Protein AF-A0A973LY50-F1 (afdb_monomer)

pLDDT: mean 94.76, std 5.19, range [73.88, 98.44]

Solvent-accessible surface area (backbone atoms only — not comparable to full-atom values): 4302 Å² total; per-residue (Å²): 135,80,94,74,59,64,66,58,57,50,52,52,49,54,50,52,58,44,45,78,70,68,52,88,75,87,84,86,86,75,62,85,85,43,52,73,59,55,53,49,38,46,76,71,71,50,76,92,84,81,83,86,85,88,83,76,78,81,79,84,131

Structure (mmCIF, N/CA/C/O backbone):
data_AF-A0A973LY50-F1
#
_entry.id   AF-A0A973LY50-F1
#
loop_
_atom_site.group_PDB
_atom_site.id
_atom_site.type_symbol
_atom_site.label_atom_id
_atom_site.label_alt_id
_atom_site.label_comp_id
_atom_site.label_asym_id
_atom_site.label_entity_id
_atom_site.label_seq_id
_atom_site.pdbx_PDB_ins_code
_atom_site.Cartn_x
_atom_site.Cartn_y
_atom_site.Cartn_z
_atom_site.occupancy
_atom_site.B_iso_or_equiv
_atom_site.auth_seq_id
_atom_site.auth_comp_id
_atom_site.auth_asym_id
_atom_site.auth_atom_id
_atom_site.pdbx_PDB_model_num
ATOM 1 N N . HIS A 1 1 ? 1.932 18.991 -9.543 1.00 77.19 1 HIS A N 1
ATOM 2 C CA . HIS A 1 1 ? 0.937 18.748 -8.471 1.00 77.19 1 HIS A CA 1
ATOM 3 C C . HIS A 1 1 ? 1.421 17.818 -7.337 1.00 77.19 1 HIS A C 1
ATOM 5 O O . HIS A 1 1 ? 0.756 17.778 -6.312 1.00 77.19 1 HIS A O 1
ATOM 11 N N . ARG A 1 2 ? 2.535 17.065 -7.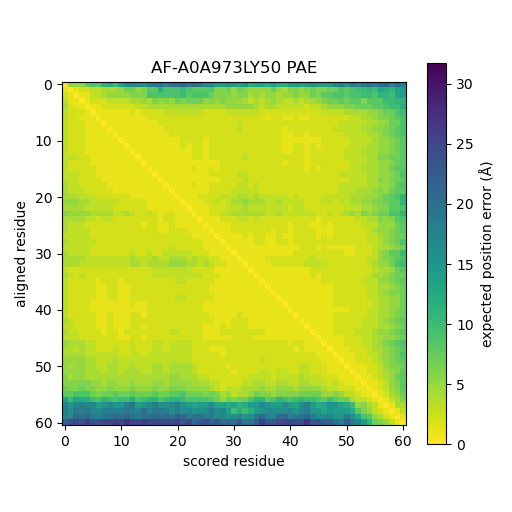460 1.00 84.38 2 ARG A N 1
ATOM 12 C CA . ARG A 1 2 ? 3.085 16.214 -6.372 1.00 84.38 2 ARG A CA 1
ATOM 13 C C . ARG A 1 2 ? 3.900 17.023 -5.342 1.00 84.38 2 ARG A C 1
ATOM 15 O O . ARG A 1 2 ? 4.144 18.204 -5.566 1.00 84.38 2 ARG A O 1
ATOM 22 N N . GLY A 1 3 ? 4.317 16.377 -4.245 1.00 85.50 3 GLY A N 1
ATOM 23 C CA . GLY A 1 3 ? 5.205 16.961 -3.222 1.00 85.50 3 GLY A CA 1
ATOM 24 C C . GLY A 1 3 ? 4.511 17.828 -2.165 1.00 85.50 3 GLY A C 1
ATOM 25 O O . GLY A 1 3 ? 5.177 1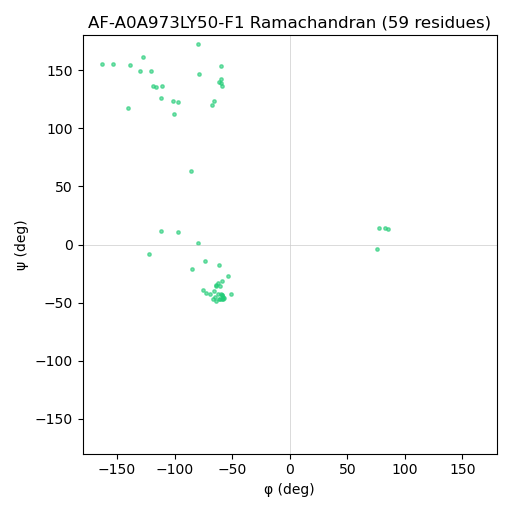8.567 -1.457 1.00 85.50 3 GLY A O 1
ATOM 26 N N . ARG A 1 4 ? 3.177 17.761 -2.074 1.00 91.75 4 ARG A N 1
ATOM 27 C CA . ARG A 1 4 ? 2.355 18.586 -1.167 1.00 91.75 4 ARG A CA 1
ATOM 28 C C . ARG A 1 4 ? 1.681 17.802 -0.036 1.00 91.75 4 ARG A C 1
ATOM 30 O O . ARG A 1 4 ? 0.765 18.317 0.582 1.00 91.75 4 ARG A O 1
ATOM 37 N N . GLY A 1 5 ? 2.059 16.542 0.174 1.00 90.62 5 GLY A N 1
ATOM 38 C CA . GLY A 1 5 ? 1.459 15.698 1.217 1.00 90.62 5 GLY A CA 1
ATOM 39 C C . GLY A 1 5 ? 0.061 15.142 0.908 1.00 90.62 5 GLY A C 1
ATOM 40 O O . GLY A 1 5 ? -0.414 14.310 1.661 1.00 90.62 5 GLY A O 1
ATOM 41 N N . TYR A 1 6 ? -0.573 15.486 -0.223 1.00 95.00 6 TYR A N 1
ATOM 42 C CA . TYR A 1 6 ? -1.938 15.017 -0.549 1.00 95.00 6 TYR A CA 1
ATOM 43 C C . TYR A 1 6 ? -2.138 13.496 -0.497 1.00 95.00 6 TYR A C 1
ATOM 45 O O . TYR A 1 6 ? -3.248 13.028 -0.276 1.00 95.00 6 TYR A O 1
ATOM 53 N N . VAL A 1 7 ? -1.081 12.713 -0.721 1.00 95.56 7 VAL A N 1
ATOM 54 C CA . VAL A 1 7 ? -1.157 11.253 -0.597 1.00 95.56 7 VAL A CA 1
ATOM 55 C C . VAL A 1 7 ? -1.462 10.823 0.839 1.00 95.56 7 VAL A C 1
ATOM 57 O O . VAL A 1 7 ? -2.221 9.881 1.029 1.00 95.56 7 VAL A O 1
ATOM 60 N N . ASP A 1 8 ? -0.936 11.533 1.835 1.00 95.50 8 ASP A N 1
ATOM 61 C CA . ASP A 1 8 ? -1.127 11.205 3.245 1.00 95.50 8 ASP A CA 1
ATOM 62 C C . ASP A 1 8 ? -2.594 11.454 3.647 1.00 95.50 8 ASP A C 1
ATOM 64 O O . ASP A 1 8 ? -3.226 10.591 4.261 1.00 95.50 8 ASP A O 1
ATOM 68 N N . ASP A 1 9 ? -3.178 12.571 3.19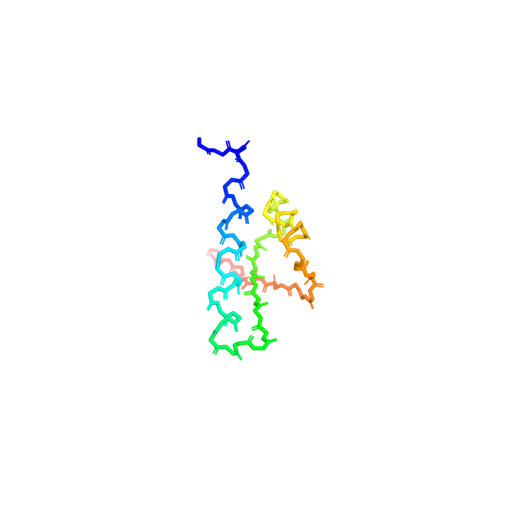3 1.00 96.19 9 ASP A N 1
ATOM 69 C CA . ASP A 1 9 ? -4.597 12.889 3.403 1.00 96.19 9 ASP A CA 1
ATOM 70 C C . ASP A 1 9 ? -5.519 11.850 2.752 1.00 96.19 9 ASP A C 1
ATOM 72 O O . ASP A 1 9 ? -6.457 11.350 3.382 1.00 96.19 9 ASP A O 1
ATOM 76 N N . LEU A 1 10 ? -5.237 11.492 1.494 1.00 96.56 10 LEU A N 1
ATOM 77 C CA . LEU A 1 10 ? -6.031 10.521 0.741 1.00 96.56 10 LEU A CA 1
ATOM 78 C C . LEU A 1 10 ? -5.952 9.119 1.356 1.00 96.56 10 LEU A C 1
ATOM 80 O O . LEU A 1 10 ? -6.984 8.470 1.520 1.00 96.56 10 LEU A O 1
ATOM 84 N N . LEU A 1 11 ? -4.756 8.653 1.731 1.00 97.69 11 LEU A N 1
ATOM 85 C CA . LEU A 1 11 ? -4.583 7.357 2.393 1.00 97.69 11 LEU A CA 1
ATOM 86 C C . LEU A 1 11 ? -5.302 7.321 3.740 1.00 97.69 11 LEU A C 1
ATOM 88 O O . LEU A 1 11 ? -5.975 6.334 4.048 1.00 97.69 11 LEU A O 1
ATOM 92 N N . GLY A 1 12 ? -5.201 8.396 4.524 1.00 97.38 12 GLY A N 1
ATOM 93 C CA . GLY A 1 12 ? -5.914 8.524 5.789 1.00 97.38 12 GLY A CA 1
ATOM 94 C C . GLY A 1 12 ? -7.428 8.427 5.601 1.00 97.38 12 GLY A C 1
ATOM 95 O O . GLY A 1 12 ? -8.086 7.662 6.308 1.00 97.38 12 GLY A O 1
ATOM 96 N N . GLU A 1 13 ? -7.982 9.147 4.625 1.00 98.12 13 GLU A N 1
ATOM 97 C CA . GLU A 1 13 ? -9.422 9.135 4.358 1.00 98.12 13 GLU A CA 1
ATOM 98 C C . GLU A 1 13 ? -9.918 7.778 3.850 1.00 98.12 13 GLU A C 1
ATOM 100 O O . GLU A 1 13 ? -10.882 7.243 4.396 1.00 98.1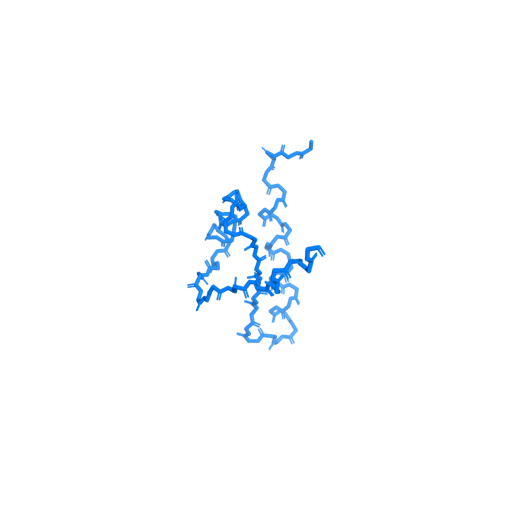2 13 GLU A O 1
ATOM 105 N N . ILE A 1 14 ? -9.230 7.167 2.882 1.00 97.69 14 ILE A N 1
ATOM 106 C CA . ILE A 1 14 ? -9.585 5.834 2.366 1.00 97.69 14 ILE A CA 1
ATOM 107 C C . ILE A 1 14 ? -9.562 4.797 3.500 1.00 97.69 14 ILE A C 1
ATOM 109 O O . ILE A 1 14 ? -10.484 3.989 3.639 1.00 97.69 14 ILE A O 1
ATOM 113 N N . THR A 1 15 ? -8.542 4.850 4.360 1.00 97.75 15 THR A N 1
ATOM 114 C CA . THR A 1 15 ? -8.406 3.932 5.499 1.00 97.75 15 THR A CA 1
ATOM 115 C C . THR A 1 15 ? -9.548 4.113 6.500 1.00 97.75 15 THR A C 1
ATOM 117 O O . THR A 1 15 ? -10.205 3.135 6.867 1.00 97.75 15 THR A O 1
ATOM 120 N N . ARG A 1 16 ? -9.844 5.359 6.904 1.00 97.50 16 ARG A N 1
ATOM 121 C CA . ARG A 1 16 ? -10.972 5.674 7.799 1.00 97.50 16 ARG A CA 1
ATOM 122 C C . ARG A 1 16 ? -12.306 5.233 7.206 1.00 97.50 16 ARG A C 1
ATOM 124 O O . ARG A 1 16 ? -13.119 4.640 7.913 1.00 97.50 16 ARG A O 1
ATOM 131 N N . PHE A 1 17 ? -12.518 5.476 5.915 1.00 98.25 17 PHE A N 1
ATOM 132 C CA . PHE A 1 17 ? -13.744 5.122 5.206 1.00 98.25 17 PHE A CA 1
ATOM 133 C C . PHE A 1 17 ? -14.045 3.618 5.279 1.00 98.25 17 PHE A C 1
ATOM 135 O O . PHE A 1 17 ? -15.189 3.229 5.544 1.00 98.25 17 PHE A O 1
ATOM 142 N N . HIS A 1 18 ? -13.035 2.772 5.059 1.00 98.25 18 HIS A N 1
ATOM 143 C CA . HIS A 1 18 ? -13.179 1.319 5.150 1.00 98.25 18 HIS A CA 1
ATOM 144 C C . HIS A 1 18 ? -13.308 0.840 6.600 1.00 98.25 18 HIS A C 1
ATOM 146 O O . HIS A 1 18 ? -14.169 0.007 6.890 1.00 98.25 18 HIS A O 1
ATOM 152 N N . ALA A 1 19 ? -12.515 1.394 7.521 1.00 97.50 19 ALA A N 1
ATOM 153 C CA . ALA A 1 19 ? -12.580 1.045 8.939 1.00 97.50 19 ALA A CA 1
ATOM 154 C C . ALA A 1 19 ? -13.967 1.341 9.538 1.00 97.50 19 ALA A C 1
ATOM 156 O O . ALA A 1 19 ? -14.540 0.491 10.219 1.00 97.50 19 ALA A O 1
ATOM 157 N N . ALA A 1 20 ? -14.564 2.489 9.198 1.00 98.38 20 ALA A N 1
ATOM 158 C CA . ALA A 1 20 ? -15.913 2.872 9.625 1.00 98.38 20 ALA A CA 1
ATOM 159 C C . ALA A 1 20 ? -17.016 1.911 9.135 1.00 98.38 20 ALA A C 1
ATOM 161 O O . ALA A 1 20 ? -18.114 1.898 9.681 1.00 98.38 20 ALA A O 1
ATOM 162 N N . ARG A 1 21 ? -16.729 1.086 8.121 1.00 98.38 21 ARG A N 1
ATOM 163 C CA . ARG A 1 21 ? -17.630 0.050 7.587 1.00 98.38 21 ARG A CA 1
ATOM 164 C C . ARG A 1 21 ? -17.346 -1.342 8.156 1.00 98.38 21 ARG A C 1
ATOM 166 O O . ARG A 1 21 ? -17.865 -2.329 7.645 1.00 98.38 21 ARG A O 1
ATOM 173 N N . GLY A 1 22 ? -16.514 -1.437 9.193 1.00 98.12 22 GLY A N 1
ATOM 174 C CA . GLY A 1 22 ? -16.188 -2.696 9.864 1.00 98.12 22 GLY A CA 1
ATOM 175 C C . GLY A 1 22 ? -15.180 -3.572 9.116 1.00 98.12 22 GLY A C 1
ATOM 176 O O . GLY A 1 22 ? -15.025 -4.748 9.449 1.00 98.12 22 GLY A O 1
ATOM 177 N N . VAL 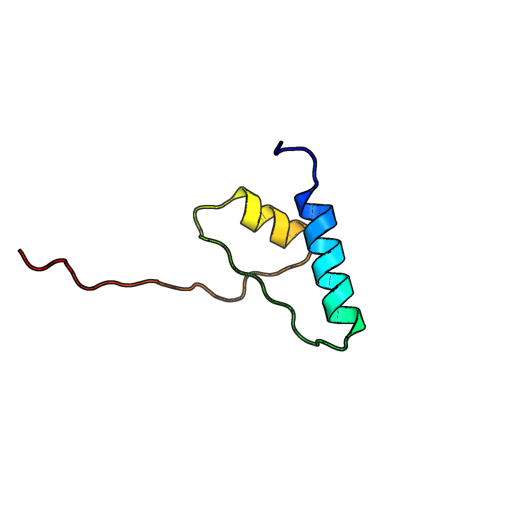A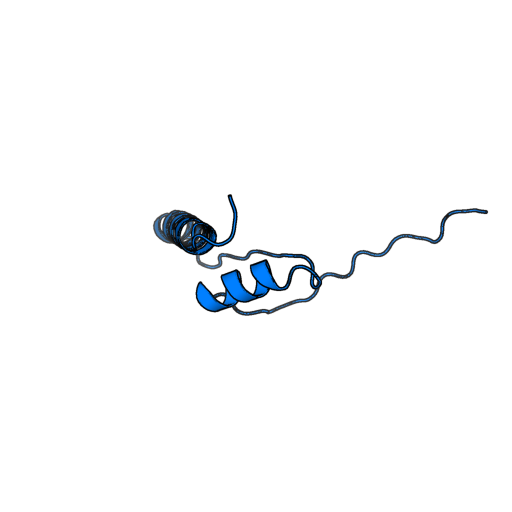 1 23 ? -14.476 -3.036 8.110 1.00 98.44 23 VAL A N 1
ATOM 178 C CA . VAL A 1 23 ? -13.421 -3.784 7.415 1.00 98.44 23 VAL A CA 1
ATOM 179 C C . VAL A 1 23 ? -12.259 -4.027 8.377 1.00 98.44 23 VAL A C 1
ATOM 181 O O . VAL A 1 23 ? -11.643 -3.090 8.874 1.00 98.44 23 VAL A O 1
ATOM 184 N N . ARG A 1 24 ? -11.938 -5.302 8.624 1.00 95.81 24 ARG A N 1
ATOM 185 C CA . ARG A 1 24 ? -10.901 -5.704 9.595 1.00 95.81 24 ARG A CA 1
ATOM 186 C C . ARG A 1 24 ? -9.481 -5.701 9.037 1.00 95.81 24 ARG A C 1
ATOM 188 O O . ARG A 1 24 ? -8.525 -5.693 9.804 1.00 95.81 24 ARG A O 1
ATOM 195 N N . ARG A 1 25 ? -9.336 -5.769 7.714 1.00 95.94 25 ARG A N 1
ATOM 196 C CA . ARG A 1 25 ? -8.041 -5.766 7.032 1.00 95.94 25 ARG A CA 1
ATOM 197 C C . ARG A 1 25 ? -8.141 -4.917 5.777 1.00 95.94 25 ARG A C 1
ATOM 199 O O . ARG A 1 25 ? -8.897 -5.252 4.871 1.00 95.94 25 ARG A O 1
ATOM 206 N N . ILE A 1 26 ? -7.363 -3.845 5.746 1.00 97.38 26 ILE A N 1
ATOM 207 C CA . ILE A 1 26 ? -7.241 -2.933 4.612 1.00 97.38 26 ILE A CA 1
ATOM 208 C C . ILE A 1 26 ? -5.829 -3.126 4.068 1.00 97.38 26 ILE A C 1
ATOM 210 O O . ILE A 1 26 ? -4.863 -3.099 4.828 1.00 97.38 26 ILE A O 1
ATOM 214 N N . ALA A 1 27 ? -5.717 -3.403 2.775 1.00 97.00 27 ALA A N 1
ATOM 215 C CA . ALA A 1 27 ? -4.446 -3.633 2.108 1.00 97.00 27 ALA A CA 1
ATOM 216 C C . AL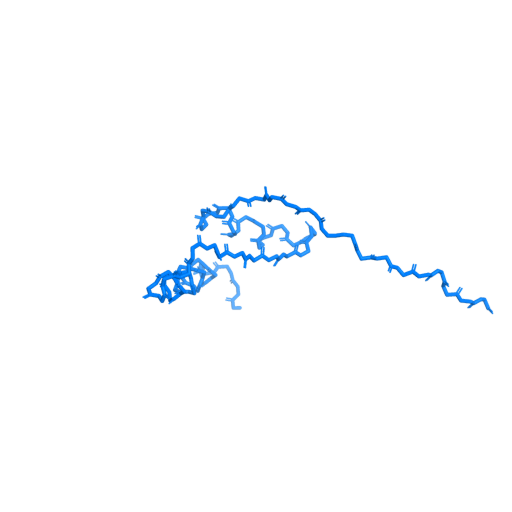A A 1 27 ? -4.369 -2.766 0.855 1.00 97.00 27 ALA A C 1
ATOM 218 O O . ALA A 1 27 ? -5.386 -2.485 0.223 1.00 97.00 27 ALA A O 1
ATOM 219 N N . ALA A 1 28 ? -3.152 -2.376 0.510 1.00 96.88 28 ALA A N 1
ATOM 220 C CA . ALA A 1 28 ? -2.813 -1.675 -0.712 1.00 96.88 28 ALA A CA 1
ATOM 221 C C . ALA A 1 28 ? -1.508 -2.272 -1.253 1.00 96.88 28 ALA A C 1
ATOM 223 O O . ALA A 1 28 ? -0.721 -2.829 -0.482 1.00 96.88 28 ALA A O 1
ATOM 224 N N . ASP A 1 29 ? -1.288 -2.172 -2.559 1.00 97.38 29 ASP A N 1
ATOM 225 C CA . ASP A 1 29 ? -0.037 -2.552 -3.201 1.00 97.38 29 ASP A CA 1
ATOM 226 C C . ASP A 1 29 ? 0.504 -1.415 -4.077 1.00 97.38 29 ASP A C 1
ATOM 228 O O . ASP A 1 29 ? -0.168 -0.430 -4.387 1.00 97.38 29 ASP A O 1
ATOM 232 N N . THR A 1 30 ? 1.793 -1.504 -4.380 1.00 97.44 30 THR A N 1
ATOM 233 C CA . THR A 1 30 ? 2.500 -0.623 -5.307 1.00 97.44 30 THR A CA 1
ATOM 234 C C . THR A 1 30 ? 3.683 -1.390 -5.880 1.00 97.44 30 THR A C 1
ATOM 236 O O . THR A 1 30 ? 4.207 -2.298 -5.230 1.00 97.44 30 THR A O 1
ATOM 239 N N . ASP A 1 31 ? 4.146 -0.999 -7.065 1.00 97.62 31 ASP A N 1
ATOM 240 C CA . ASP A 1 31 ? 5.384 -1.537 -7.624 1.00 97.62 31 ASP A CA 1
ATOM 241 C C . ASP A 1 31 ? 6.571 -1.255 -6.699 1.00 97.62 31 ASP A C 1
ATOM 243 O O . ASP A 1 31 ? 6.685 -0.163 -6.136 1.00 97.62 31 ASP A O 1
ATOM 247 N N . ALA A 1 32 ? 7.500 -2.211 -6.605 1.00 95.31 32 ALA A N 1
ATOM 248 C CA . ALA A 1 32 ? 8.697 -2.088 -5.770 1.00 95.31 32 ALA A CA 1
ATOM 249 C C . ALA A 1 32 ? 9.570 -0.876 -6.151 1.00 95.31 32 ALA A C 1
ATOM 251 O O . ALA A 1 32 ? 10.198 -0.265 -5.290 1.00 95.31 32 ALA A O 1
ATOM 252 N N . GLY A 1 33 ? 9.577 -0.493 -7.434 1.00 96.75 33 GLY A N 1
ATOM 253 C CA . GLY A 1 33 ? 10.288 0.694 -7.919 1.00 96.75 33 GLY A CA 1
ATOM 254 C C . GLY A 1 33 ? 9.621 2.024 -7.547 1.00 96.75 33 GLY A C 1
ATOM 255 O O . GLY A 1 33 ? 10.251 3.076 -7.638 1.00 96.75 33 GLY A O 1
ATOM 256 N N . ASN A 1 34 ? 8.365 2.012 -7.094 1.00 97.06 34 ASN A N 1
ATOM 257 C CA . ASN A 1 34 ? 7.640 3.210 -6.679 1.00 97.06 34 ASN A CA 1
ATOM 258 C C . ASN A 1 34 ? 7.929 3.545 -5.206 1.00 97.06 34 ASN A C 1
ATOM 260 O O . ASN A 1 34 ? 7.044 3.549 -4.346 1.00 97.06 34 ASN A O 1
ATOM 264 N N . VAL A 1 35 ? 9.200 3.850 -4.929 1.00 96.31 35 VAL A N 1
ATOM 265 C CA . VAL A 1 35 ? 9.711 4.190 -3.591 1.00 96.31 35 VAL A CA 1
ATOM 266 C C . VAL A 1 35 ? 8.883 5.283 -2.892 1.00 96.31 35 VAL A C 1
ATOM 268 O O . VAL A 1 35 ? 8.565 5.101 -1.716 1.00 96.31 35 VAL A O 1
ATOM 271 N N . PRO A 1 36 ? 8.452 6.380 -3.558 1.00 95.50 36 PRO A N 1
ATOM 272 C CA . PRO A 1 36 ? 7.643 7.404 -2.894 1.00 95.50 36 PRO A CA 1
ATOM 273 C C . PRO A 1 36 ? 6.306 6.879 -2.356 1.00 95.50 36 PRO A C 1
ATOM 275 O O . PRO A 1 36 ? 5.861 7.321 -1.296 1.00 95.50 36 PRO A O 1
ATOM 278 N N . MET A 1 37 ? 5.664 5.944 -3.065 1.00 96.62 37 MET A N 1
ATOM 279 C CA . MET A 1 37 ? 4.398 5.358 -2.624 1.00 96.62 37 MET A CA 1
ATOM 280 C C . MET A 1 37 ? 4.606 4.351 -1.492 1.00 96.62 37 MET A C 1
ATOM 282 O O . MET A 1 37 ? 3.845 4.369 -0.528 1.00 96.62 37 MET A O 1
ATOM 286 N N . ALA A 1 38 ? 5.669 3.541 -1.558 1.00 97.19 38 ALA A N 1
ATOM 287 C CA . ALA A 1 38 ? 6.040 2.638 -0.469 1.00 97.19 38 ALA A CA 1
ATOM 288 C C . ALA A 1 38 ? 6.269 3.410 0.844 1.00 97.19 38 ALA A C 1
ATOM 290 O O . ALA A 1 38 ? 5.683 3.076 1.870 1.00 97.19 38 ALA A O 1
ATOM 291 N N . GLN A 1 39 ? 7.010 4.520 0.788 1.00 96.12 39 GLN A N 1
ATOM 292 C CA . GLN A 1 39 ? 7.204 5.397 1.947 1.00 96.12 39 GLN A CA 1
ATOM 293 C C . GLN A 1 39 ? 5.899 6.050 2.425 1.00 96.12 39 GLN A C 1
ATOM 295 O O . GLN A 1 39 ? 5.728 6.281 3.618 1.00 96.12 39 GLN A O 1
ATOM 300 N N . ALA A 1 40 ? 4.974 6.388 1.518 1.00 97.25 40 ALA A N 1
ATOM 301 C CA . ALA A 1 40 ? 3.667 6.924 1.904 1.00 97.25 40 ALA A CA 1
ATOM 302 C C . ALA A 1 40 ? 2.822 5.886 2.657 1.00 97.25 40 ALA A C 1
ATOM 304 O O . ALA A 1 40 ? 2.202 6.223 3.663 1.00 97.25 40 ALA A O 1
ATOM 305 N N . PHE A 1 41 ? 2.852 4.623 2.227 1.00 97.94 41 PHE A N 1
ATOM 306 C CA . PHE A 1 41 ? 2.221 3.524 2.956 1.00 97.94 41 PHE A CA 1
ATOM 307 C C . PHE A 1 41 ? 2.813 3.352 4.358 1.00 97.94 41 PHE A C 1
ATOM 309 O O . PHE A 1 41 ? 2.053 3.294 5.324 1.00 97.94 41 PHE A O 1
ATOM 316 N N . GLU A 1 42 ? 4.141 3.349 4.488 1.00 96.94 42 GLU A N 1
ATOM 317 C CA . GLU A 1 42 ? 4.813 3.255 5.791 1.00 96.94 42 GLU A CA 1
ATOM 318 C C . GLU A 1 42 ? 4.405 4.399 6.730 1.00 96.94 42 GLU A C 1
ATOM 320 O O . GLU A 1 42 ? 4.024 4.153 7.874 1.00 96.94 42 GLU A O 1
ATOM 325 N N . ARG A 1 43 ? 4.398 5.651 6.242 1.00 96.62 43 ARG A N 1
ATOM 326 C CA . ARG A 1 43 ? 3.941 6.812 7.031 1.00 96.62 43 ARG A CA 1
ATOM 327 C C . ARG A 1 43 ? 2.470 6.716 7.439 1.00 96.62 43 ARG A C 1
ATOM 329 O O . ARG A 1 43 ? 2.113 7.183 8.516 1.00 96.62 43 ARG A O 1
ATOM 336 N N . ALA A 1 44 ? 1.626 6.110 6.605 1.00 96.94 44 ALA A N 1
ATOM 337 C CA . ALA A 1 44 ? 0.214 5.872 6.898 1.00 96.94 44 ALA A CA 1
ATOM 338 C C . ALA A 1 44 ? -0.028 4.657 7.822 1.00 96.94 44 ALA A C 1
ATOM 340 O O . ALA A 1 44 ? -1.181 4.343 8.117 1.00 96.94 44 ALA A O 1
ATOM 341 N N . GLY A 1 45 ? 1.028 3.973 8.284 1.00 96.62 45 GLY A N 1
ATOM 342 C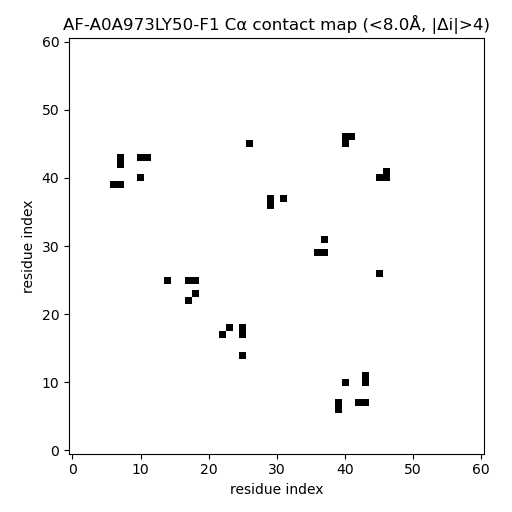 CA . GLY A 1 45 ? 0.941 2.839 9.211 1.00 96.62 45 GLY A CA 1
ATOM 343 C C . GLY A 1 45 ? 0.700 1.482 8.546 1.00 96.62 45 GLY A C 1
ATOM 344 O O . GLY A 1 45 ? 0.363 0.515 9.227 1.00 96.62 45 GLY A O 1
ATOM 345 N N . TYR A 1 46 ? 0.857 1.384 7.225 1.00 97.62 46 TYR A N 1
ATOM 346 C CA . TYR A 1 46 ? 0.828 0.103 6.525 1.00 97.62 46 TYR A CA 1
ATOM 347 C C . TYR A 1 46 ? 2.172 -0.616 6.691 1.00 97.62 46 TYR A C 1
ATOM 349 O O . TYR A 1 46 ? 3.233 0.008 6.701 1.00 97.62 46 TYR A O 1
ATOM 357 N N . HIS A 1 47 ? 2.133 -1.947 6.756 1.00 96.75 47 HIS A N 1
ATOM 358 C CA . HIS A 1 47 ? 3.326 -2.791 6.830 1.00 96.75 47 HIS A CA 1
ATOM 359 C C . HIS A 1 47 ? 3.400 -3.718 5.618 1.00 96.75 47 HIS A C 1
ATOM 361 O O . HIS A 1 47 ? 2.399 -4.331 5.235 1.00 96.75 47 HIS A O 1
ATOM 367 N N . ASN A 1 48 ? 4.591 -3.846 5.029 1.00 97.00 48 ASN A N 1
ATOM 368 C CA . ASN A 1 48 ? 4.815 -4.791 3.942 1.00 97.00 48 ASN A CA 1
ATOM 369 C C . ASN A 1 48 ? 4.671 -6.234 4.460 1.00 97.00 48 ASN A C 1
ATOM 371 O O . ASN A 1 48 ? 5.368 -6.632 5.391 1.00 97.00 48 ASN A O 1
ATOM 375 N N . PHE A 1 49 ? 3.771 -7.009 3.851 1.00 96.81 49 PHE A N 1
ATOM 376 C CA . PHE A 1 49 ? 3.497 -8.399 4.229 1.00 96.81 49 PHE A CA 1
ATOM 377 C C . PHE A 1 49 ? 3.699 -9.404 3.084 1.00 96.81 49 PHE A C 1
ATOM 379 O O . PHE A 1 49 ? 3.589 -10.607 3.318 1.00 96.81 49 PHE A O 1
ATOM 386 N N . ALA A 1 50 ? 3.923 -8.944 1.848 1.00 97.12 50 ALA A N 1
ATOM 387 C CA . ALA A 1 50 ? 4.033 -9.807 0.675 1.00 97.12 50 ALA A CA 1
ATOM 388 C C . ALA A 1 50 ? 4.691 -9.089 -0.509 1.00 97.12 50 ALA A C 1
ATOM 390 O O . ALA A 1 50 ? 4.589 -7.875 -0.659 1.00 97.12 50 ALA A O 1
ATOM 391 N N . VAL A 1 51 ? 5.284 -9.876 -1.407 1.00 96.44 51 VAL A N 1
ATOM 392 C CA . VAL A 1 51 ? 5.752 -9.424 -2.722 1.00 96.44 51 VAL A CA 1
ATOM 393 C C . VAL A 1 51 ? 4.954 -10.157 -3.798 1.00 96.44 51 VAL A C 1
ATOM 395 O O . VAL A 1 51 ? 4.751 -11.368 -3.704 1.00 96.44 51 VAL A O 1
ATOM 398 N N . ARG A 1 52 ? 4.505 -9.431 -4.827 1.00 96.94 52 ARG A N 1
ATOM 399 C CA . ARG A 1 52 ? 3.871 -10.003 -6.020 1.00 96.94 52 ARG A CA 1
ATOM 400 C C . ARG A 1 52 ? 4.886 -10.028 -7.158 1.00 96.94 52 ARG A C 1
ATOM 402 O O . ARG A 1 52 ? 5.406 -8.985 -7.538 1.00 96.94 52 ARG A O 1
ATOM 409 N N . LEU A 1 53 ? 5.131 -11.211 -7.716 1.00 95.88 53 LEU A N 1
ATOM 410 C CA . LEU A 1 53 ? 5.912 -11.375 -8.940 1.00 95.88 53 LEU A CA 1
ATOM 411 C C . LEU A 1 53 ? 4.947 -11.491 -10.122 1.00 95.88 53 LEU A C 1
ATOM 413 O O . LEU A 1 53 ? 4.075 -12.358 -10.124 1.00 95.88 53 LEU A O 1
ATOM 417 N N . VAL A 1 54 ? 5.090 -10.608 -11.108 1.00 93.00 54 VAL A N 1
ATOM 418 C CA . VAL A 1 54 ? 4.352 -10.684 -12.374 1.00 93.00 54 VAL A CA 1
ATOM 419 C C . VAL A 1 54 ? 5.292 -11.288 -13.408 1.00 93.00 54 VAL A C 1
ATOM 421 O O . VAL A 1 54 ? 6.306 -10.686 -13.749 1.00 93.00 54 VAL A O 1
ATOM 424 N N . LEU A 1 55 ? 4.980 -12.501 -13.857 1.00 93.19 55 LEU A N 1
ATOM 425 C CA . LEU A 1 55 ? 5.790 -13.263 -14.803 1.00 93.19 55 LEU A CA 1
ATOM 426 C C . LEU A 1 55 ? 5.043 -13.360 -16.133 1.00 93.19 55 LEU A C 1
ATOM 428 O O . LEU A 1 55 ? 3.846 -13.642 -16.152 1.00 93.19 55 LEU A O 1
ATOM 432 N N . SER A 1 56 ? 5.755 -13.167 -17.237 1.00 91.69 56 SER A N 1
ATOM 433 C CA . SER A 1 56 ? 5.270 -13.465 -18.583 1.00 91.69 56 SER A CA 1
ATOM 434 C C . SER A 1 56 ? 6.190 -14.488 -19.236 1.00 91.69 56 SER A C 1
ATOM 436 O O . SER A 1 56 ? 7.389 -14.521 -18.952 1.00 91.69 56 SER A O 1
ATOM 438 N N . ALA A 1 57 ? 5.637 -15.319 -20.119 1.00 92.44 57 ALA A N 1
ATOM 439 C CA . ALA A 1 57 ? 6.459 -16.146 -20.991 1.00 92.44 57 ALA A CA 1
ATOM 440 C C . ALA A 1 57 ? 7.367 -15.254 -21.854 1.00 92.44 57 ALA A C 1
ATOM 442 O O . ALA A 1 57 ? 7.037 -14.092 -22.120 1.00 92.44 57 ALA A O 1
ATOM 443 N N . ALA A 1 58 ? 8.513 -15.792 -22.277 1.00 87.00 58 ALA A N 1
ATOM 444 C CA . ALA A 1 58 ? 9.328 -15.120 -23.279 1.00 87.00 58 ALA A CA 1
ATOM 445 C C . ALA A 1 58 ? 8.495 -14.941 -24.563 1.00 87.00 58 ALA A C 1
ATOM 447 O O . ALA A 1 58 ? 7.743 -15.856 -24.910 1.00 87.00 58 ALA A O 1
ATOM 448 N N . PRO A 1 59 ? 8.589 -13.787 -25.246 1.00 81.62 59 PRO A N 1
ATOM 449 C CA . PRO A 1 59 ? 7.947 -13.634 -26.543 1.00 81.62 59 PRO A CA 1
ATOM 450 C C . PRO A 1 59 ? 8.490 -14.702 -27.503 1.00 81.62 59 PRO A C 1
ATOM 452 O O . PRO A 1 59 ? 9.692 -14.975 -27.505 1.00 81.62 59 PRO A O 1
ATOM 455 N N . GLU A 1 60 ? 7.601 -15.330 -28.275 1.00 82.56 60 GLU A N 1
ATOM 456 C CA . GLU A 1 60 ? 8.012 -16.211 -29.372 1.00 82.56 60 GLU A CA 1
ATOM 457 C C . GLU A 1 60 ? 8.820 -15.391 -30.394 1.00 82.56 60 GLU A C 1
ATOM 459 O O . GLU A 1 60 ? 8.525 -14.213 -30.615 1.00 82.56 60 GLU A O 1
ATOM 464 N N . ALA A 1 61 ? 9.887 -15.997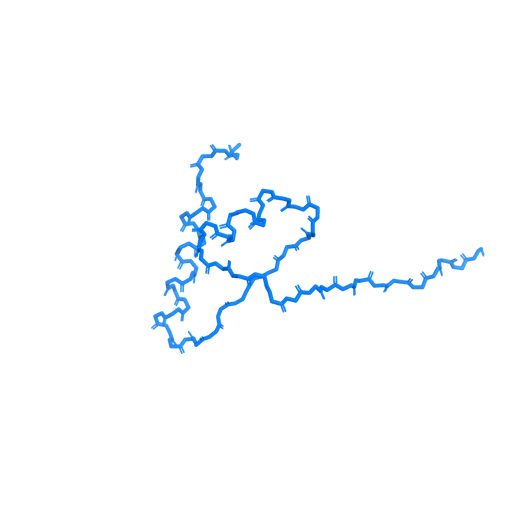 -30.925 1.00 73.88 61 ALA A N 1
ATOM 465 C CA . ALA A 1 61 ? 10.843 -15.358 -31.832 1.00 73.88 61 ALA A CA 1
ATOM 466 C C . ALA A 1 61 ? 10.265 -15.106 -33.231 1.00 73.88 61 ALA A C 1
ATOM 468 O O . ALA A 1 61 ? 9.495 -15.968 -33.713 1.00 73.88 61 ALA A O 1
#

Nearest PDB structures (foldseek):
  8xj5-assembly1_A  TM=7.924E-01  e=8.783E-01  Arabidopsis thaliana
  8xjh-assembly1_B  TM=7.046E-01  e=4.492E+00  Arabidopsis thaliana
  7zkt-assembly4_G  TM=7.831E-01  e=7.739E+00  Physcomitrium patens
  7zkt-assembly4_H  TM=8.297E-01  e=8.866E+00  Physcomitrium patens

Foldseek 3Di:
DPDPCVLLVVLLVVVVVCVVVVNPDDDDDDDPVPVVVVVSCVVNVHDDDDDDDDDDDDDDD

Sequence (61 aa):
HRGRGYVDDLLGEITRFHAARGVRRIAADTDAGNVPMAQAFERAGYHNFAVRLVLSAAPEA

Radius of gyration: 15.39 Å; Cα contacts (8 Å, |Δi|>4): 19; chains: 1; bounding box: 28×35×42 Å

Mean predicted aligned error: 3.91 Å

Secondary structure (DSSP, 8-state):
--SSSHHHHHHHHHHHHHHTTT-S-------TT-HHHHHHHHHTT-----------PPPP-